Protein AF-A0A920MJY9-F1 (afdb_monomer_lite)

Radius of gyration: 15.41 Å; chains: 1; bounding box: 41×29×35 Å

Foldseek 3Di:
DWDWDFDQAPNDTATWIWDDDLQQKIFIARPPPRHGRDIDRRPDRNDPPDPVPRDDDD

pLDDT: mean 78.32, std 17.24, range [46.19, 96.5]

Sequence (58 aa):
MPVLANIEWEGQPRRVVMVGNRNGFFYVLDRVTGEFLLGNPSQQPLGKRNREDGRPVV

Structure (mmCIF, N/CA/C/O backbone):
data_AF-A0A920MJY9-F1
#
_entry.id   AF-A0A920MJY9-F1
#
loop_
_atom_site.group_PDB
_atom_site.id
_atom_site.type_symbol
_atom_site.label_atom_id
_atom_site.label_alt_id
_atom_site.label_comp_id
_atom_site.label_asym_id
_atom_site.label_entity_id
_atom_site.label_seq_id
_atom_site.pdbx_PDB_ins_code
_atom_site.Cartn_x
_atom_site.Cartn_y
_atom_site.Cartn_z
_atom_site.occupancy
_atom_site.B_iso_or_equiv
_atom_site.auth_seq_id
_atom_site.auth_comp_id
_atom_site.auth_asym_id
_atom_site.auth_atom_id
_atom_site.pdbx_PDB_model_num
ATOM 1 N N . MET A 1 1 ? 5.658 -11.373 -1.244 1.00 80.12 1 MET A N 1
ATOM 2 C CA . MET A 1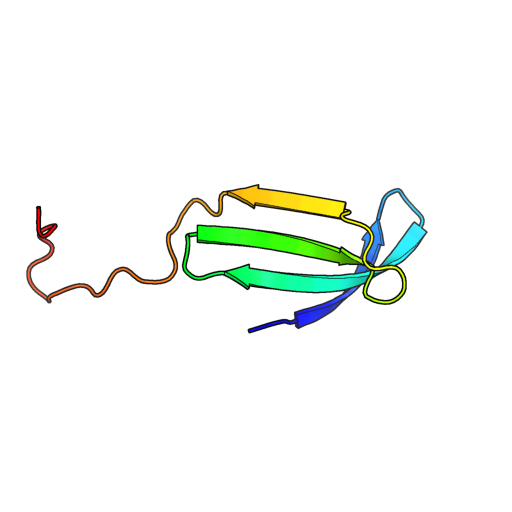 1 ? 4.967 -11.764 0.003 1.00 80.12 1 MET A CA 1
ATOM 3 C C . MET A 1 1 ? 4.323 -10.515 0.582 1.00 80.12 1 MET A C 1
ATOM 5 O O . MET A 1 1 ? 5.035 -9.518 0.660 1.00 80.12 1 MET A O 1
ATOM 9 N N . PRO A 1 2 ? 3.015 -10.514 0.884 1.00 90.19 2 PRO A N 1
ATOM 10 C CA . PRO A 1 2 ? 2.349 -9.357 1.474 1.00 90.19 2 PRO A CA 1
ATOM 11 C C . PRO A 1 2 ? 2.669 -9.239 2.969 1.00 90.19 2 PRO A C 1
ATOM 13 O O . PRO A 1 2 ? 2.717 -10.246 3.674 1.00 90.19 2 PRO A O 1
ATOM 16 N N . VAL A 1 3 ? 2.862 -8.012 3.448 1.00 93.62 3 VAL A N 1
ATOM 17 C CA . VAL A 1 3 ? 3.065 -7.696 4.868 1.00 93.62 3 VAL A CA 1
ATOM 18 C C . VAL A 1 3 ? 1.907 -6.833 5.349 1.00 93.62 3 VAL A C 1
ATOM 20 O O . VAL A 1 3 ? 1.564 -5.847 4.701 1.00 93.62 3 VAL A O 1
ATOM 23 N N . LEU A 1 4 ? 1.306 -7.199 6.480 1.00 95.50 4 LEU A N 1
ATOM 24 C CA . LEU A 1 4 ? 0.259 -6.410 7.126 1.00 95.50 4 LEU A CA 1
ATOM 25 C C . LEU A 1 4 ? 0.873 -5.546 8.223 1.00 95.50 4 LEU A C 1
ATOM 27 O O . LEU A 1 4 ? 1.632 -6.051 9.050 1.00 95.50 4 LEU A O 1
ATOM 31 N N . ALA A 1 5 ? 0.524 -4.264 8.245 1.00 94.44 5 ALA A N 1
ATOM 32 C CA . ALA A 1 5 ? 1.012 -3.328 9.250 1.00 94.44 5 ALA A CA 1
ATOM 33 C C . ALA A 1 5 ? -0.051 -2.287 9.607 1.00 94.44 5 ALA A C 1
ATOM 35 O O . ALA A 1 5 ? -0.962 -2.011 8.825 1.00 94.44 5 ALA A O 1
ATOM 36 N N . ASN A 1 6 ? 0.090 -1.693 10.788 1.00 96.38 6 ASN A N 1
ATOM 37 C CA . ASN A 1 6 ? -0.593 -0.456 11.142 1.00 96.38 6 ASN A CA 1
ATOM 38 C C . ASN A 1 6 ? 0.461 0.649 11.113 1.00 96.38 6 ASN A C 1
ATOM 40 O O . ASN A 1 6 ? 1.478 0.529 11.796 1.00 96.38 6 ASN A O 1
ATOM 44 N N . ILE A 1 7 ? 0.240 1.675 10.301 1.00 94.00 7 ILE A N 1
ATOM 45 C CA . ILE A 1 7 ? 1.168 2.794 10.125 1.00 94.00 7 ILE A CA 1
ATOM 46 C C . ILE A 1 7 ? 0.438 4.107 10.370 1.00 94.00 7 ILE A C 1
ATOM 48 O O . ILE A 1 7 ? -0.784 4.176 10.253 1.00 94.00 7 ILE A O 1
ATOM 52 N N . GLU A 1 8 ? 1.185 5.155 10.676 1.00 94.44 8 GLU A N 1
ATOM 53 C CA . GLU A 1 8 ? 0.671 6.516 10.605 1.00 94.44 8 GLU A CA 1
ATOM 54 C C . GLU A 1 8 ? 0.780 7.005 9.155 1.00 94.44 8 GLU A C 1
ATOM 56 O O . GLU A 1 8 ? 1.850 6.938 8.549 1.00 94.44 8 GLU A O 1
ATOM 61 N N . TRP A 1 9 ? -0.337 7.439 8.574 1.00 90.50 9 TRP A N 1
ATOM 62 C CA . TRP A 1 9 ? -0.428 7.939 7.205 1.00 90.50 9 TRP A CA 1
ATOM 63 C C . TRP A 1 9 ? -1.205 9.254 7.217 1.00 90.50 9 TRP A C 1
ATOM 65 O O . TRP A 1 9 ? -2.352 9.284 7.658 1.00 90.50 9 TRP A O 1
ATOM 75 N N . GLU A 1 10 ? -0.570 10.345 6.781 1.00 90.88 10 GLU A N 1
ATOM 76 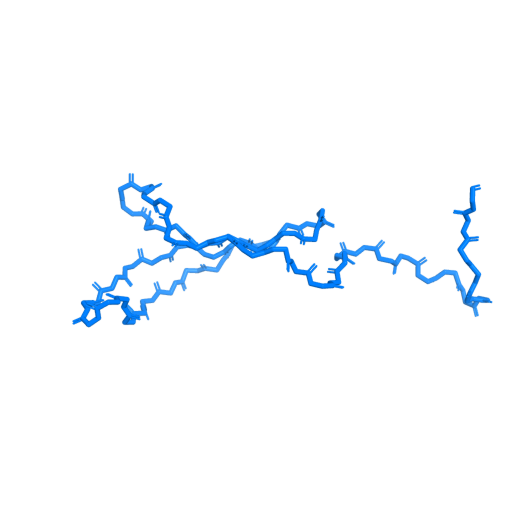C CA . GLU A 1 10 ? -1.146 11.704 6.817 1.00 90.88 10 GLU A CA 1
ATOM 77 C C . GLU A 1 10 ? -1.690 12.107 8.206 1.00 90.88 10 GLU A C 1
ATOM 79 O O . GLU A 1 10 ? -2.734 12.742 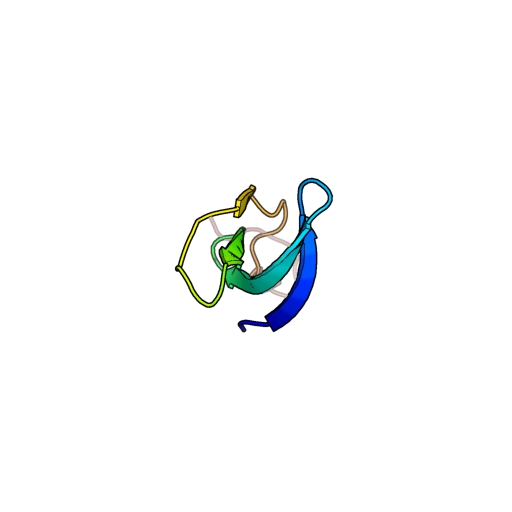8.336 1.00 90.88 10 GLU A O 1
ATOM 84 N N . GLY A 1 11 ? -0.990 11.705 9.274 1.00 93.81 11 GLY A N 1
ATOM 85 C CA . GLY A 1 11 ? -1.386 11.986 10.660 1.00 93.81 11 GLY A CA 1
ATOM 86 C C . GLY A 1 11 ? -2.573 11.156 11.164 1.00 93.81 11 GLY A C 1
ATOM 87 O O . GLY A 1 11 ? -3.117 11.445 12.228 1.00 93.81 11 GLY A O 1
ATOM 88 N N . GLN A 1 12 ? -3.002 10.136 10.412 1.00 92.38 12 GLN A N 1
ATOM 89 C CA . GLN A 1 12 ? -4.060 9.209 10.809 1.00 92.38 12 GLN A CA 1
ATOM 90 C C . GLN A 1 12 ? -3.541 7.763 10.831 1.00 92.38 12 GLN A C 1
ATOM 92 O O . GLN A 1 12 ? -2.838 7.338 9.911 1.00 92.38 12 GLN A O 1
ATOM 97 N N .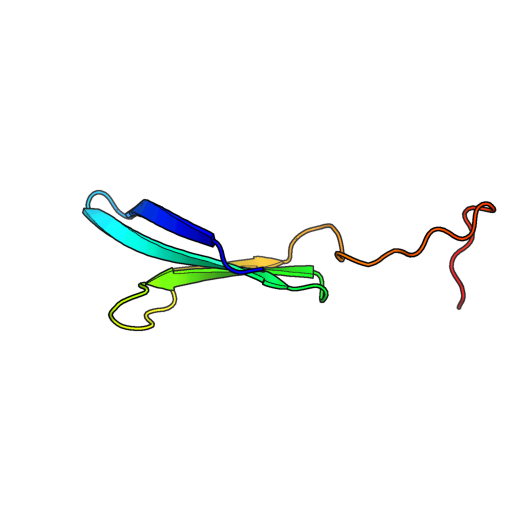 PRO A 1 13 ? -3.897 6.953 11.841 1.00 94.62 13 PRO A N 1
ATOM 98 C CA . PRO A 1 13 ? -3.540 5.542 11.854 1.00 94.62 13 PRO A CA 1
ATOM 99 C C . PRO A 1 13 ? -4.291 4.790 10.747 1.00 94.62 13 PRO A C 1
ATOM 101 O O . PRO A 1 13 ? -5.523 4.753 10.712 1.00 94.62 13 PRO A O 1
ATOM 104 N N . ARG A 1 14 ? -3.545 4.139 9.855 1.00 95.50 14 ARG A N 1
ATOM 105 C CA . ARG A 1 14 ? -4.071 3.324 8.755 1.00 95.50 14 ARG A CA 1
ATOM 106 C C . ARG A 1 14 ? -3.593 1.887 8.865 1.00 95.50 14 ARG A C 1
ATOM 108 O O . ARG A 1 14 ? -2.470 1.598 9.276 1.00 95.50 14 ARG A O 1
ATOM 115 N N . ARG A 1 15 ? -4.471 0.963 8.477 1.00 96.50 15 ARG A N 1
ATOM 116 C CA . ARG A 1 15 ? -4.176 -0.471 8.443 1.00 96.50 15 ARG A CA 1
ATOM 117 C C . ARG A 1 15 ? -3.884 -0.846 7.001 1.00 96.50 15 ARG A C 1
ATOM 119 O O . ARG A 1 15 ? -4.783 -0.793 6.168 1.00 96.50 15 ARG A O 1
ATOM 126 N N . VAL A 1 16 ? -2.654 -1.237 6.713 1.00 96.19 16 VAL A N 1
ATOM 127 C CA . VAL A 1 16 ? -2.171 -1.370 5.339 1.00 96.19 16 VAL A CA 1
ATOM 128 C C . VAL A 1 16 ? -1.731 -2.788 5.009 1.00 96.19 16 VAL A C 1
ATOM 130 O O . VAL A 1 16 ? -1.369 -3.576 5.890 1.00 96.19 16 VAL A O 1
ATOM 133 N N . VAL A 1 17 ? -1.753 -3.101 3.717 1.00 95.19 17 VAL A N 1
ATOM 134 C CA . VAL A 1 17 ? -1.026 -4.218 3.123 1.00 95.19 17 VAL A CA 1
ATOM 135 C C . VAL A 1 17 ? 0.080 -3.663 2.234 1.00 95.19 17 VAL A C 1
ATOM 137 O O . VAL A 1 17 ? -0.150 -2.828 1.362 1.00 95.19 17 VAL A O 1
ATOM 140 N N . MET A 1 18 ? 1.298 -4.129 2.479 1.00 93.06 18 MET A N 1
ATOM 141 C CA . MET A 1 18 ? 2.486 -3.770 1.721 1.00 93.06 18 MET A CA 1
ATOM 142 C C . MET A 1 18 ? 2.899 -4.941 0.842 1.00 93.06 18 MET A C 1
ATOM 144 O O . MET A 1 18 ? 3.023 -6.071 1.324 1.00 93.06 18 MET A O 1
ATOM 148 N N . VAL A 1 19 ? 3.122 -4.687 -0.445 1.00 90.12 19 VAL A N 1
ATOM 149 C CA . VAL A 1 19 ? 3.429 -5.727 -1.430 1.00 90.12 19 VAL A CA 1
ATOM 150 C C . VAL A 1 19 ? 4.699 -5.363 -2.184 1.00 90.12 19 VAL A C 1
ATOM 152 O O . VAL A 1 19 ? 4.695 -4.483 -3.039 1.00 90.12 19 VAL A O 1
ATOM 155 N N . GLY A 1 20 ? 5.782 -6.085 -1.893 1.00 87.12 20 GLY A N 1
ATOM 156 C CA . GLY A 1 20 ? 6.978 -6.106 -2.734 1.00 87.12 20 GLY A CA 1
ATOM 157 C C . GLY A 1 20 ? 6.805 -7.114 -3.868 1.00 87.12 20 GLY A C 1
ATOM 158 O O . GLY A 1 20 ? 6.770 -8.327 -3.621 1.00 87.12 20 GLY A O 1
ATOM 159 N N . ASN A 1 21 ? 6.669 -6.622 -5.096 1.00 80.31 21 ASN A N 1
ATOM 160 C CA . ASN A 1 21 ? 6.540 -7.436 -6.298 1.00 80.31 21 ASN A CA 1
ATOM 161 C C . ASN A 1 21 ? 7.919 -7.646 -6.959 1.00 80.31 21 ASN A C 1
ATOM 163 O O . ASN A 1 21 ? 8.792 -6.779 -6.939 1.00 80.31 21 ASN A O 1
ATOM 167 N N . ARG A 1 22 ? 8.134 -8.826 -7.553 1.00 75.75 22 ARG A N 1
ATOM 168 C CA . ARG A 1 22 ? 9.404 -9.209 -8.196 1.00 75.75 22 ARG A CA 1
ATOM 169 C C . ARG A 1 22 ? 9.723 -8.423 -9.462 1.00 75.75 22 ARG A C 1
ATOM 171 O O . ARG A 1 22 ? 10.875 -8.387 -9.877 1.00 75.75 22 ARG A O 1
ATOM 178 N N . ASN A 1 23 ? 8.728 -7.753 -10.032 1.00 74.81 23 ASN A N 1
ATOM 179 C CA . ASN A 1 23 ? 8.917 -6.786 -11.110 1.00 74.81 23 ASN A CA 1
ATOM 180 C C . ASN A 1 23 ? 9.626 -5.492 -10.655 1.00 74.81 23 ASN A C 1
ATOM 182 O O . ASN A 1 23 ? 9.817 -4.598 -11.471 1.00 74.81 23 ASN A O 1
ATOM 186 N N . GLY A 1 24 ? 10.010 -5.386 -9.378 1.00 69.38 24 GLY A N 1
ATOM 187 C CA . GLY A 1 24 ? 10.704 -4.220 -8.851 1.00 69.38 24 GLY A CA 1
ATOM 188 C C . GLY A 1 24 ? 9.759 -3.094 -8.450 1.00 69.38 24 GLY A C 1
ATOM 189 O O . GLY A 1 24 ? 10.171 -1.942 -8.457 1.00 69.38 24 GLY A O 1
ATOM 190 N N . PHE A 1 25 ? 8.511 -3.391 -8.093 1.00 77.50 25 PHE A N 1
ATOM 191 C CA . PHE A 1 25 ? 7.575 -2.400 -7.569 1.00 77.50 25 PHE A CA 1
ATOM 192 C C . PHE A 1 25 ? 7.197 -2.718 -6.128 1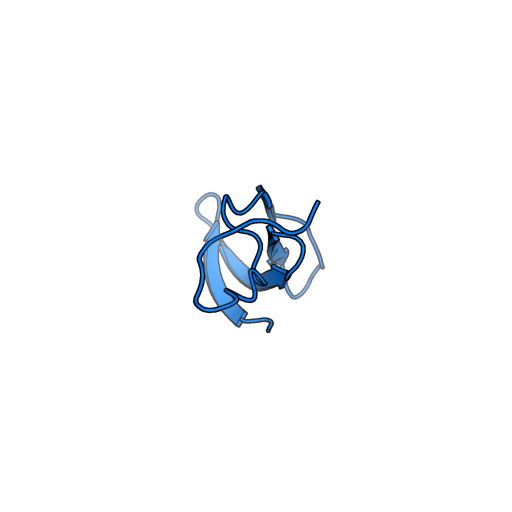.00 77.50 25 PHE A C 1
ATOM 194 O O . PHE A 1 25 ? 7.016 -3.881 -5.755 1.00 77.50 25 PHE A O 1
ATOM 201 N N . PHE A 1 26 ? 7.052 -1.665 -5.329 1.00 83.88 26 PHE A N 1
ATOM 202 C CA . PHE A 1 26 ? 6.532 -1.745 -3.975 1.00 83.88 26 PHE A CA 1
ATOM 203 C C . PHE A 1 26 ? 5.242 -0.935 -3.874 1.00 83.88 26 PHE A C 1
ATOM 205 O O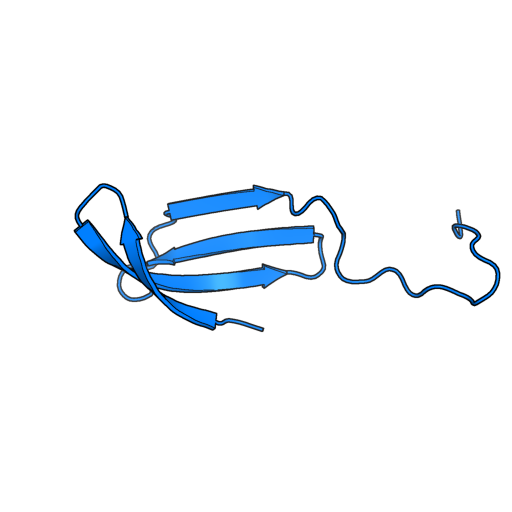 . PHE A 1 26 ? 5.213 0.225 -4.284 1.00 83.88 26 PHE A O 1
ATOM 212 N N . TYR A 1 27 ? 4.199 -1.551 -3.321 1.00 88.50 27 TYR A N 1
ATOM 213 C CA . TYR A 1 27 ? 2.873 -0.953 -3.173 1.00 88.50 27 TYR A CA 1
ATOM 214 C C . TYR A 1 27 ? 2.432 -0.951 -1.710 1.00 88.50 27 TYR A C 1
ATOM 216 O O . TYR A 1 27 ? 2.677 -1.925 -0.995 1.00 88.50 27 TYR A O 1
ATOM 224 N N . VAL A 1 28 ? 1.727 0.102 -1.301 1.00 92.31 28 VAL A N 1
ATOM 225 C CA . VAL A 1 28 ? 1.039 0.230 -0.013 1.00 92.31 28 VAL A CA 1
ATOM 226 C C . VAL A 1 28 ? -0.430 0.531 -0.287 1.00 92.31 28 VAL A C 1
ATOM 228 O O . VAL A 1 28 ? -0.749 1.514 -0.957 1.00 92.31 28 VAL A O 1
ATOM 231 N N . LEU A 1 29 ? -1.311 -0.321 0.231 1.00 94.25 29 LEU A N 1
ATOM 232 C CA . LEU A 1 29 ? -2.762 -0.201 0.082 1.00 94.25 29 LEU A CA 1
ATOM 233 C C . LEU A 1 29 ? -3.431 -0.222 1.459 1.00 94.25 29 LEU A C 1
ATOM 235 O O . LEU A 1 29 ? -2.979 -0.964 2.336 1.00 94.25 29 LEU A O 1
ATOM 239 N N . ASP A 1 30 ? -4.528 0.509 1.649 1.00 94.56 30 ASP A N 1
ATOM 240 C CA . ASP A 1 30 ? -5.414 0.302 2.800 1.00 94.56 30 ASP A CA 1
ATOM 241 C C . ASP A 1 30 ? -6.049 -1.093 2.690 1.00 94.56 30 ASP A C 1
ATOM 243 O O . ASP A 1 30 ? -6.666 -1.443 1.682 1.00 94.56 30 ASP A O 1
ATOM 247 N N . ARG A 1 31 ? -5.875 -1.931 3.715 1.00 93.50 31 ARG A N 1
ATOM 248 C CA . ARG A 1 31 ? -6.295 -3.341 3.642 1.00 93.50 31 ARG A CA 1
ATOM 249 C C . ARG A 1 31 ? -7.802 -3.545 3.796 1.00 93.50 31 ARG A C 1
ATOM 251 O O . ARG A 1 31 ? -8.260 -4.674 3.645 1.00 93.50 31 ARG A O 1
ATOM 258 N N . VAL A 1 32 ? -8.545 -2.512 4.192 1.00 93.06 32 VAL A N 1
ATOM 259 C CA . VAL A 1 32 ? -9.998 -2.580 4.395 1.00 93.06 32 VAL A CA 1
ATOM 260 C C . VAL A 1 32 ? -10.731 -2.028 3.187 1.00 93.06 32 VAL A C 1
ATOM 262 O O . VAL A 1 32 ? -11.693 -2.644 2.737 1.00 93.06 32 VAL A O 1
ATOM 265 N N . THR A 1 33 ? -10.277 -0.892 2.659 1.00 93.25 33 THR A N 1
ATOM 266 C CA . THR A 1 33 ? -10.935 -0.233 1.521 1.00 93.25 33 THR A CA 1
ATOM 267 C C . THR A 1 33 ? -10.316 -0.603 0.175 1.00 93.25 33 THR A C 1
ATOM 269 O O . THR A 1 33 ? -10.984 -0.489 -0.848 1.00 93.25 33 THR A O 1
ATOM 272 N N . GLY A 1 34 ? -9.054 -1.043 0.155 1.00 90.12 34 GLY A N 1
ATOM 273 C CA . GLY A 1 34 ? -8.279 -1.227 -1.074 1.00 90.12 34 GLY A CA 1
ATOM 274 C C . GLY A 1 34 ? -7.722 0.078 -1.655 1.00 90.12 34 GLY A C 1
ATOM 275 O O . GLY A 1 34 ? -7.184 0.062 -2.760 1.00 90.12 34 GLY A O 1
ATOM 276 N N . GLU A 1 35 ? -7.846 1.197 -0.933 1.00 91.25 35 GLU A N 1
ATOM 277 C CA . GLU A 1 35 ? -7.333 2.507 -1.342 1.00 91.25 35 GLU A CA 1
ATOM 278 C C . GLU A 1 35 ? -5.820 2.453 -1.585 1.00 91.25 35 GLU A C 1
ATOM 280 O O . GLU A 1 35 ? -5.060 1.938 -0.762 1.00 91.25 35 GLU A O 1
ATOM 285 N N . PHE A 1 36 ? -5.376 2.990 -2.720 1.00 89.88 36 PHE A N 1
ATOM 286 C CA . PHE A 1 36 ? -3.959 3.094 -3.036 1.00 89.88 36 PHE A CA 1
ATOM 287 C C . PHE A 1 36 ? -3.339 4.283 -2.309 1.00 89.88 36 PHE A C 1
ATOM 289 O O . PHE A 1 36 ? -3.743 5.420 -2.531 1.00 89.88 36 PHE A O 1
ATOM 296 N N . LEU A 1 37 ? -2.337 4.007 -1.473 1.00 88.25 37 LEU A N 1
ATOM 297 C CA . LEU A 1 37 ? -1.658 5.030 -0.679 1.00 88.25 37 LEU A CA 1
ATOM 298 C C . LEU A 1 37 ? -0.321 5.420 -1.313 1.00 88.25 37 LEU A C 1
ATOM 300 O O . LEU A 1 37 ? -0.039 6.597 -1.517 1.00 88.25 37 LEU A O 1
ATOM 304 N N . LEU A 1 38 ? 0.508 4.429 -1.654 1.00 84.50 38 LEU A N 1
ATOM 305 C CA . LEU A 1 38 ? 1.844 4.665 -2.200 1.00 84.50 38 LEU A CA 1
ATOM 306 C C . LEU A 1 38 ? 2.262 3.560 -3.163 1.00 84.50 38 LEU A C 1
ATOM 308 O O . LEU A 1 38 ? 2.078 2.373 -2.895 1.00 84.50 38 LEU A O 1
ATOM 312 N N . GLY A 1 39 ? 2.928 3.951 -4.243 1.00 79.31 39 GLY A N 1
ATOM 313 C CA . GLY A 1 39 ? 3.615 3.041 -5.146 1.00 79.31 39 GLY A CA 1
ATOM 314 C C . GLY A 1 39 ? 4.895 3.696 -5.617 1.00 79.31 39 GLY A C 1
ATOM 315 O O . GLY A 1 39 ? 4.849 4.746 -6.251 1.00 79.31 39 GLY A O 1
ATOM 316 N N . ASN A 1 40 ? 6.033 3.094 -5.291 1.00 72.56 40 ASN A N 1
ATOM 317 C CA . ASN A 1 40 ? 7.332 3.571 -5.747 1.00 72.56 40 ASN A CA 1
ATOM 318 C C . ASN A 1 40 ? 8.003 2.440 -6.540 1.00 72.56 40 ASN A C 1
ATOM 320 O O . ASN A 1 40 ? 7.962 1.286 -6.083 1.00 72.56 40 ASN A O 1
ATOM 324 N N . PRO A 1 41 ? 8.608 2.704 -7.713 1.00 60.59 41 PRO A N 1
ATOM 325 C CA . PRO A 1 41 ? 9.564 1.767 -8.285 1.00 60.59 41 PRO A CA 1
ATOM 326 C C . PRO A 1 41 ? 10.633 1.440 -7.235 1.00 60.59 41 PRO A C 1
ATOM 328 O O . PRO A 1 41 ? 11.373 2.306 -6.768 1.00 60.59 41 PRO A O 1
ATOM 331 N N . SER A 1 42 ? 10.715 0.174 -6.835 1.00 57.28 42 SER A N 1
ATOM 332 C CA . SER A 1 42 ? 11.843 -0.296 -6.045 1.00 57.28 42 SER A CA 1
ATOM 333 C C . SER A 1 42 ? 13.068 -0.278 -6.958 1.00 57.28 42 SER A C 1
ATOM 335 O O . SER A 1 42 ? 13.055 -0.861 -8.042 1.00 57.28 42 SER A O 1
ATOM 337 N N . GLN A 1 43 ? 14.142 0.380 -6.526 1.00 56.50 43 GLN A N 1
ATOM 338 C CA . GLN A 1 43 ? 15.370 0.521 -7.319 1.00 56.50 43 GLN A CA 1
ATOM 339 C C . GLN A 1 43 ? 16.089 -0.815 -7.588 1.00 56.50 43 GLN A C 1
ATOM 341 O O . GLN A 1 43 ? 17.118 -0.843 -8.260 1.00 56.50 43 GLN A O 1
ATOM 346 N N . GLN A 1 44 ? 15.572 -1.935 -7.074 1.00 53.91 44 GLN A N 1
ATOM 347 C CA . GLN A 1 44 ? 16.162 -3.254 -7.237 1.00 53.91 44 GLN A CA 1
ATOM 348 C C . GLN A 1 44 ? 15.088 -4.261 -7.670 1.00 53.91 44 GLN A C 1
ATOM 350 O O . GLN A 1 44 ? 14.210 -4.592 -6.873 1.00 53.91 44 GLN A O 1
ATOM 355 N N . PRO A 1 45 ? 15.134 -4.789 -8.908 1.00 51.91 45 PRO A N 1
ATOM 356 C CA . PRO A 1 45 ? 14.263 -5.893 -9.285 1.00 51.91 45 PRO A CA 1
ATOM 357 C C . PRO A 1 45 ? 14.559 -7.095 -8.382 1.00 51.91 45 PRO A C 1
ATOM 359 O O . PRO A 1 45 ? 15.692 -7.585 -8.323 1.00 51.91 45 PRO A O 1
ATOM 362 N N . LEU A 1 46 ? 13.535 -7.571 -7.671 1.00 56.28 46 LEU A N 1
ATOM 363 C CA . LEU A 1 46 ? 13.630 -8.730 -6.788 1.00 56.28 46 LEU A CA 1
ATOM 364 C C . LEU A 1 46 ? 13.706 -10.001 -7.653 1.00 56.28 46 LEU A C 1
ATOM 366 O O . LEU A 1 46 ? 12.706 -10.672 -7.897 1.00 56.28 46 LEU A O 1
ATOM 370 N N . GLY A 1 47 ? 14.890 -10.299 -8.186 1.00 56.97 47 GLY A N 1
ATOM 371 C CA . GLY A 1 47 ? 15.062 -11.438 -9.088 1.00 56.97 47 GLY A CA 1
ATOM 372 C C . GLY A 1 47 ? 16.300 -11.435 -9.978 1.00 56.97 47 GLY A C 1
ATOM 373 O O . GLY A 1 47 ? 16.277 -12.107 -11.008 1.00 56.97 47 GLY A O 1
ATOM 374 N N . LYS A 1 48 ? 17.391 -10.741 -9.628 1.00 48.75 48 LYS A N 1
ATOM 375 C CA . LYS A 1 48 ? 18.669 -11.023 -10.296 1.00 48.75 48 LYS A CA 1
ATOM 376 C C . LYS A 1 48 ? 19.192 -12.369 -9.800 1.00 48.75 48 LYS A C 1
ATOM 378 O O . LYS A 1 48 ? 19.779 -12.469 -8.728 1.00 48.75 48 LYS A O 1
ATOM 383 N N . ARG A 1 49 ? 18.955 -13.423 -10.586 1.00 46.50 49 ARG A N 1
ATOM 384 C CA . ARG A 1 49 ? 19.716 -14.669 -10.482 1.00 46.50 49 ARG A CA 1
ATOM 385 C C . ARG A 1 49 ? 21.145 -14.321 -10.899 1.00 46.50 49 ARG A C 1
ATOM 387 O O . ARG A 1 49 ? 21.428 -14.264 -12.092 1.00 46.50 49 ARG A O 1
ATOM 394 N N . ASN A 1 50 ? 22.014 -14.017 -9.938 1.00 49.72 50 ASN A N 1
ATOM 395 C CA . ASN A 1 50 ? 23.446 -13.963 -10.203 1.00 49.72 50 ASN A CA 1
ATOM 396 C C . ASN A 1 50 ? 23.855 -15.366 -10.666 1.00 49.72 50 ASN A C 1
ATOM 398 O O . ASN A 1 50 ? 23.864 -16.306 -9.875 1.00 49.72 50 ASN A O 1
ATOM 402 N N . ARG A 1 51 ? 24.148 -15.526 -11.959 1.00 51.78 51 ARG A N 1
ATOM 403 C CA . ARG A 1 51 ? 25.139 -16.525 -12.358 1.00 51.78 51 ARG A CA 1
ATOM 404 C C . ARG A 1 51 ? 26.452 -16.043 -11.730 1.00 51.78 51 ARG A C 1
ATOM 406 O O . ARG A 1 51 ? 26.706 -14.839 -11.710 1.00 51.78 51 ARG A O 1
ATOM 413 N N . GLU A 1 52 ? 27.221 -16.950 -11.140 1.00 58.66 52 GLU A N 1
ATOM 414 C CA . GLU A 1 52 ? 28.414 -16.660 -10.321 1.00 58.66 52 GLU A CA 1
ATOM 415 C C . GLU A 1 52 ? 29.526 -15.872 -11.057 1.00 58.66 52 GLU A C 1
ATOM 417 O O . GLU A 1 52 ? 30.535 -15.525 -10.457 1.00 58.66 52 GLU A O 1
ATOM 422 N N . ASP A 1 53 ? 29.338 -15.538 -12.336 1.00 59.97 53 ASP A N 1
ATOM 423 C CA . ASP A 1 53 ? 30.271 -14.819 -13.205 1.00 59.97 53 ASP A CA 1
ATOM 424 C C . ASP A 1 53 ? 29.917 -13.334 -13.443 1.00 59.97 53 ASP A C 1
ATOM 426 O O . ASP A 1 53 ? 30.641 -12.633 -14.154 1.00 59.97 53 ASP A O 1
ATOM 430 N N . GLY A 1 54 ? 28.830 -12.823 -12.851 1.00 54.22 54 GLY A N 1
ATOM 431 C CA . GLY A 1 54 ? 28.541 -11.384 -12.799 1.00 54.22 54 GLY A CA 1
ATOM 432 C C . GLY A 1 54 ? 28.195 -10.714 -14.137 1.00 54.22 54 GLY A C 1
ATOM 433 O O . GLY A 1 54 ? 28.238 -9.484 -14.217 1.00 54.22 54 GLY A O 1
ATOM 434 N N . ARG A 1 55 ? 27.838 -11.465 -15.188 1.00 53.62 55 ARG A N 1
ATOM 435 C CA . ARG A 1 55 ? 27.490 -10.883 -16.499 1.00 53.62 55 ARG A CA 1
ATOM 436 C C . ARG A 1 55 ? 25.978 -10.878 -16.763 1.00 53.62 55 ARG A C 1
ATOM 438 O O . ARG A 1 55 ? 25.316 -11.889 -16.522 1.00 53.62 55 ARG A O 1
ATOM 445 N N . PRO A 1 56 ? 25.406 -9.770 -17.278 1.00 46.19 56 PRO A N 1
ATOM 446 C CA . PRO A 1 56 ? 24.026 -9.763 -17.745 1.00 46.19 56 PRO A CA 1
ATOM 447 C C . PRO A 1 56 ? 23.886 -10.651 -18.990 1.00 46.19 56 PRO A C 1
ATOM 449 O O . PRO A 1 56 ? 24.695 -10.568 -19.911 1.00 46.19 56 PRO A O 1
ATOM 452 N N . VAL A 1 57 ? 22.852 -11.495 -19.010 1.00 56.72 57 VAL A N 1
ATOM 453 C CA . VAL A 1 57 ? 22.395 -12.158 -20.239 1.00 56.72 57 VAL A CA 1
ATOM 454 C C . VAL A 1 57 ? 21.590 -11.118 -21.020 1.00 56.72 57 VAL A C 1
ATOM 456 O O . VAL A 1 57 ? 20.597 -10.616 -20.490 1.00 56.72 57 VAL A O 1
ATOM 459 N N . VAL A 1 58 ? 22.080 -10.759 -22.209 1.00 61.53 58 VAL A N 1
ATOM 460 C CA . VAL A 1 58 ? 21.397 -9.904 -23.198 1.00 61.53 58 VAL A CA 1
ATOM 461 C C . VAL A 1 58 ? 20.464 -10.761 -24.041 1.00 61.53 58 VAL A C 1
ATOM 463 O O . VAL A 1 58 ? 20.866 -11.910 -24.341 1.00 61.53 58 VAL A O 1
#

Secondary structure (DSSP, 8-state):
-EEEEEEEETTEEEEEEEEEETTTEEEEEETTT--EEEEEE-SS-TT----TT-PPP-